Protein AF-H9FZJ8-F1 (afdb_monomer_lite)

Organism: Macaca mulatta (NCBI:txid9544)

pLDDT: mean 71.17, std 23.55, range [35.97, 98.06]

Secondary structure (DSSP, 8-state):
----------------------------S-------------TTTSSHHHHHHHHH--GGGSSSHHHHHHHHHHHHHHHH-TTTS-HHHHHHHHHHHHHHHHS-HHHHTT-

Foldseek 3Di:
DDDDDDDDDDDDDPPPPPPDPPPPPPPDPPDPPDDDPPDDDDPDPPLVVLVCCLVPPDQVVAPHDVRSVVVNVVSCCVNQVPVPDDPVRSVVSVVVVVVLVPDDPVVVVVD

Sequence (111 aa):
MATALVSAHSLAPLNLKKEGLRVVREDHYSTWEQGFKLQGNSKGLGQEPLCKQFRQLCYEETTGPREALSRLRELCQQWLQPATHTKEQILELLVLEQFLTILPKELQAWV

Radius of gyration: 25.18 Å; chains: 1; bounding box: 43×71×62 Å

Structure (mmCIF, N/CA/C/O backbone):
data_AF-H9FZJ8-F1
#
_entry.id   AF-H9FZJ8-F1
#
loop_
_atom_site.group_PDB
_atom_site.id
_atom_site.type_symbol
_atom_site.label_atom_id
_atom_site.label_alt_id
_atom_site.label_comp_id
_atom_site.label_asym_id
_atom_site.label_entity_id
_atom_site.label_seq_id
_atom_site.pdbx_PDB_ins_code
_atom_site.Cartn_x
_atom_site.Cartn_y
_atom_site.Cartn_z
_atom_site.occupancy
_atom_site.B_iso_or_equiv
_atom_site.auth_seq_id
_atom_site.auth_comp_id
_atom_site.auth_asym_id
_atom_site.auth_atom_id
_atom_site.pdbx_PDB_model_num
ATOM 1 N N . MET A 1 1 ? -26.473 52.583 -37.760 1.00 41.69 1 MET A N 1
ATOM 2 C CA . MET A 1 1 ? -25.416 52.084 -38.667 1.00 41.69 1 MET A CA 1
ATOM 3 C C . MET A 1 1 ? -24.256 51.663 -37.768 1.00 41.69 1 MET A C 1
ATOM 5 O O . MET A 1 1 ? -23.657 52.533 -37.165 1.00 41.69 1 MET A O 1
ATOM 9 N N . ALA A 1 2 ? -24.164 50.416 -37.298 1.00 36.84 2 ALA A N 1
ATOM 10 C CA . ALA A 1 2 ? -23.662 49.236 -38.015 1.00 36.84 2 ALA A CA 1
ATOM 11 C C . ALA A 1 2 ? -22.356 49.537 -38.776 1.00 36.84 2 ALA A C 1
ATOM 13 O O . ALA A 1 2 ? -22.447 50.170 -39.819 1.00 36.84 2 ALA A O 1
ATOM 14 N N . THR A 1 3 ? -21.188 49.145 -38.233 1.00 39.25 3 THR A N 1
ATOM 15 C CA . THR A 1 3 ? -20.325 48.038 -38.732 1.00 39.25 3 THR A CA 1
ATOM 16 C C . THR A 1 3 ? -18.908 48.048 -38.119 1.00 39.25 3 THR A C 1
ATOM 18 O O . THR A 1 3 ? -18.237 49.066 -38.207 1.00 39.25 3 THR A O 1
ATOM 21 N N . ALA A 1 4 ? -18.486 46.866 -37.626 1.00 40.06 4 ALA A N 1
ATOM 22 C CA . ALA A 1 4 ? -17.180 46.188 -37.801 1.00 40.06 4 ALA A CA 1
ATOM 23 C C . ALA A 1 4 ? -15.861 46.853 -37.325 1.00 40.06 4 ALA A C 1
ATOM 25 O O . ALA A 1 4 ? -15.691 48.054 -37.415 1.00 40.06 4 ALA A O 1
ATOM 26 N N . LEU A 1 5 ? -14.812 46.144 -36.893 1.00 45.00 5 LEU A N 1
ATOM 27 C CA . LEU A 1 5 ? -14.555 44.731 -36.580 1.00 45.00 5 LEU A CA 1
ATOM 28 C C . LEU A 1 5 ? -13.252 44.704 -35.758 1.00 45.00 5 LEU A C 1
ATOM 30 O O . LEU A 1 5 ? -12.337 45.491 -35.993 1.00 45.00 5 LEU A O 1
ATOM 34 N N . VAL A 1 6 ? -13.200 43.796 -34.790 1.00 45.06 6 VAL A N 1
ATOM 35 C CA . VAL A 1 6 ? -12.057 43.533 -33.914 1.00 45.06 6 VAL A CA 1
ATOM 36 C C . VAL A 1 6 ? -10.866 42.972 -34.702 1.00 45.06 6 VAL A C 1
ATOM 38 O O . VAL A 1 6 ? -11.036 42.232 -35.669 1.00 45.06 6 VAL A O 1
ATOM 41 N N . SER A 1 7 ? -9.668 43.346 -34.255 1.00 38.09 7 SER A N 1
ATOM 42 C CA . SER A 1 7 ? -8.357 42.901 -34.735 1.00 38.09 7 SER A CA 1
ATOM 43 C C . SER A 1 7 ? -8.298 41.392 -35.010 1.00 38.09 7 SER A C 1
ATOM 45 O O . SER A 1 7 ? -8.493 40.574 -34.109 1.00 38.09 7 SER A O 1
ATOM 47 N N . ALA A 1 8 ? -7.997 41.024 -36.256 1.00 41.16 8 ALA A N 1
ATOM 48 C CA . ALA A 1 8 ? -7.723 39.656 -36.668 1.00 41.16 8 ALA A CA 1
ATOM 49 C C . ALA A 1 8 ? -6.268 39.296 -36.328 1.00 41.16 8 ALA A C 1
ATOM 51 O O . ALA A 1 8 ? -5.355 39.522 -37.121 1.00 41.16 8 ALA A O 1
ATOM 52 N N . HIS A 1 9 ? -6.046 38.707 -35.153 1.00 45.56 9 HIS A N 1
ATOM 53 C CA . HIS A 1 9 ? -4.825 37.944 -34.909 1.00 45.56 9 HIS A CA 1
ATOM 54 C C . HIS A 1 9 ? -5.019 36.519 -35.435 1.00 45.56 9 HIS A C 1
ATOM 56 O O . HIS A 1 9 ? -5.902 35.782 -35.003 1.00 45.56 9 HIS A O 1
ATOM 62 N N . SER A 1 10 ? -4.190 36.188 -36.421 1.00 40.53 10 SER A N 1
ATOM 63 C CA . SER A 1 10 ? -4.046 34.894 -37.083 1.00 40.53 10 SER A CA 1
ATOM 64 C C . SER A 1 10 ? -4.034 33.721 -36.092 1.00 40.53 10 SER A C 1
ATOM 66 O O . SER A 1 10 ? -3.100 33.573 -35.305 1.00 40.53 10 SER A O 1
ATOM 68 N N . LEU A 1 11 ? -5.063 32.871 -36.146 1.00 42.25 11 LEU A N 1
ATOM 69 C CA . LEU A 1 11 ? -5.064 31.550 -35.518 1.00 42.25 11 LEU A CA 1
ATOM 70 C C . LEU A 1 11 ? -4.495 30.546 -36.525 1.00 42.25 11 LEU A C 1
ATOM 72 O O . LEU A 1 11 ? -5.196 30.060 -37.410 1.00 42.25 11 LEU A O 1
ATOM 76 N N . ALA A 1 12 ? -3.204 30.247 -36.390 1.00 43.41 12 ALA A N 1
ATOM 77 C CA . ALA A 1 12 ? -2.597 29.105 -37.058 1.00 43.41 12 ALA A CA 1
ATOM 78 C C . ALA A 1 12 ? -3.165 27.802 -36.453 1.00 43.41 12 ALA A C 1
ATOM 80 O O . ALA A 1 12 ? -3.177 27.663 -35.226 1.00 43.41 12 ALA A O 1
ATOM 81 N N . PRO A 1 13 ? -3.608 26.822 -37.261 1.00 42.81 13 PRO A N 1
ATOM 82 C CA . PRO A 1 13 ? -3.985 25.519 -36.740 1.00 42.81 13 PRO A CA 1
ATOM 83 C C . PRO A 1 13 ? -2.722 24.765 -36.318 1.00 42.81 13 PRO A C 1
ATOM 85 O O . PRO A 1 13 ? -1.865 24.437 -37.146 1.00 42.81 13 PRO A O 1
ATOM 88 N N . LEU A 1 14 ? -2.614 24.476 -35.020 1.00 45.66 14 LEU A N 1
ATOM 89 C CA . LEU A 1 14 ? -1.628 23.544 -34.486 1.00 45.66 14 LEU A CA 1
ATOM 90 C C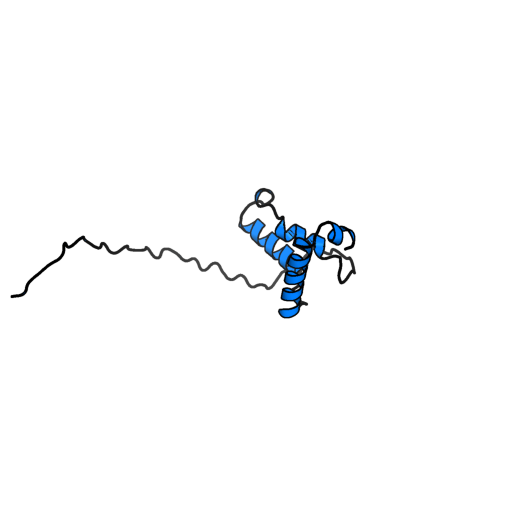 . LEU A 1 14 ? -1.908 22.163 -35.085 1.00 45.66 14 LEU A C 1
ATOM 92 O O . LEU A 1 14 ? -2.796 21.433 -34.648 1.00 45.66 14 LEU A O 1
ATOM 96 N N . ASN A 1 15 ? -1.138 21.815 -36.112 1.00 40.84 15 ASN A N 1
ATOM 97 C CA . ASN A 1 15 ? -1.041 20.461 -36.628 1.00 40.84 15 ASN A CA 1
ATOM 98 C C . ASN A 1 15 ? -0.330 19.616 -35.568 1.00 40.84 15 ASN A C 1
ATOM 100 O O . ASN A 1 15 ? 0.890 19.447 -35.596 1.00 40.84 15 ASN A O 1
ATOM 104 N N . LEU A 1 16 ? -1.101 19.107 -34.604 1.00 43.91 16 LEU A N 1
ATOM 105 C CA . LEU A 1 16 ? -0.642 18.076 -33.688 1.00 43.91 16 LEU A CA 1
ATOM 106 C C . LEU A 1 16 ? -0.498 16.789 -34.498 1.00 43.91 16 LEU A C 1
ATOM 108 O O . LEU A 1 16 ? -1.438 16.014 -34.675 1.00 43.91 16 LEU A O 1
ATOM 112 N N . LYS A 1 17 ? 0.701 16.636 -35.056 1.00 41.75 17 LYS A N 1
ATOM 113 C CA . LYS A 1 17 ? 1.197 15.450 -35.738 1.00 41.75 17 LYS A CA 1
ATOM 114 C C . LYS A 1 17 ? 0.883 14.243 -34.852 1.00 41.75 17 LYS A C 1
ATOM 116 O O . LYS A 1 17 ? 1.474 14.060 -33.789 1.00 41.75 17 LYS A O 1
ATOM 121 N N . LYS A 1 18 ? -0.116 13.463 -35.264 1.00 55.91 18 LYS A N 1
ATOM 122 C CA . LYS A 1 18 ? -0.572 12.243 -34.597 1.00 55.91 18 LYS A CA 1
ATOM 123 C C . LYS A 1 18 ? 0.421 11.128 -34.929 1.00 55.91 18 LYS A C 1
ATOM 125 O O . LYS A 1 18 ? 0.103 10.172 -35.624 1.00 55.91 18 LYS A O 1
ATOM 130 N N . GLU A 1 19 ? 1.657 11.309 -34.487 1.00 42.69 19 GLU A N 1
ATOM 131 C CA . GLU A 1 19 ? 2.730 10.338 -34.647 1.00 42.69 19 GLU A CA 1
ATOM 132 C C . GLU A 1 19 ? 2.615 9.329 -33.510 1.00 42.69 19 GLU A C 1
ATOM 134 O O . GLU A 1 19 ? 2.905 9.627 -32.355 1.00 42.69 19 GLU A O 1
ATOM 139 N N . GLY A 1 20 ? 2.140 8.134 -33.857 1.00 44.03 20 GLY A N 1
ATOM 140 C CA . GLY A 1 20 ? 2.440 6.914 -33.124 1.00 44.03 20 GLY A CA 1
ATOM 141 C C . GLY A 1 20 ? 2.084 6.933 -31.644 1.00 44.03 20 GLY A C 1
ATOM 142 O O . GLY A 1 20 ? 2.960 6.740 -30.802 1.00 44.03 20 GLY A O 1
ATOM 143 N N . LEU A 1 21 ? 0.788 7.003 -31.322 1.00 35.97 21 LEU A N 1
ATOM 144 C CA . LEU A 1 21 ? 0.314 6.308 -30.128 1.00 35.97 21 LEU A CA 1
ATOM 145 C C . LEU A 1 21 ? 0.535 4.813 -30.392 1.00 35.97 21 LEU A C 1
ATOM 147 O O . LEU A 1 21 ? -0.346 4.106 -30.878 1.00 35.97 21 LEU A O 1
ATOM 151 N N . ARG A 1 22 ? 1.764 4.343 -30.152 1.00 40.06 22 ARG A N 1
ATOM 152 C CA . ARG A 1 22 ? 2.037 2.927 -29.967 1.00 40.06 22 ARG A CA 1
ATOM 153 C C . ARG A 1 22 ? 1.149 2.555 -28.798 1.00 40.06 22 ARG A C 1
ATOM 155 O O . ARG A 1 22 ? 1.450 2.922 -27.667 1.00 40.06 22 ARG A O 1
ATOM 162 N N . VAL A 1 23 ? 0.033 1.902 -29.109 1.00 47.31 23 VAL A N 1
ATOM 163 C CA . VAL A 1 23 ? -0.732 1.099 -28.166 1.00 47.31 23 VAL A CA 1
ATOM 164 C C . VAL A 1 23 ? 0.314 0.262 -27.449 1.00 47.31 23 VAL A C 1
ATOM 166 O O . VAL A 1 23 ? 0.884 -0.673 -28.019 1.00 47.31 23 VAL A O 1
ATOM 169 N N . VAL A 1 24 ? 0.692 0.710 -26.253 1.00 47.62 24 VAL A N 1
ATOM 170 C CA . VAL A 1 24 ? 1.478 -0.099 -25.343 1.00 47.62 24 VAL A CA 1
ATOM 171 C C . VAL A 1 24 ? 0.549 -1.258 -25.086 1.00 47.62 24 VAL A C 1
ATOM 173 O O . VAL A 1 24 ? -0.551 -1.061 -24.575 1.00 47.62 24 VAL A O 1
ATOM 176 N N . ARG A 1 25 ? 0.946 -2.417 -25.611 1.00 46.88 25 ARG A N 1
ATOM 177 C CA . ARG A 1 25 ? 0.210 -3.655 -25.449 1.00 46.88 25 ARG A CA 1
ATOM 178 C C . ARG A 1 25 ? -0.153 -3.759 -23.982 1.00 46.88 25 ARG A C 1
ATOM 180 O O . ARG A 1 25 ? 0.699 -3.655 -23.100 1.00 46.88 25 ARG A O 1
ATOM 187 N N . GLU A 1 26 ? -1.447 -3.874 -23.767 1.00 53.78 26 GLU A N 1
ATOM 188 C CA . GLU A 1 26 ? -2.024 -4.316 -22.523 1.00 53.78 26 GLU A CA 1
ATOM 189 C C . GLU A 1 26 ? -1.606 -5.780 -22.401 1.00 53.78 26 GLU A C 1
ATOM 191 O O . GLU A 1 26 ? -2.283 -6.699 -22.857 1.00 53.78 26 GLU A O 1
ATOM 196 N N . ASP A 1 27 ? -0.375 -5.978 -21.930 1.00 43.25 27 ASP A N 1
ATOM 197 C CA . ASP A 1 27 ? 0.146 -7.295 -21.628 1.00 43.25 27 ASP A CA 1
ATOM 198 C C . ASP A 1 27 ? -0.659 -7.783 -20.425 1.00 43.25 27 ASP A C 1
ATOM 200 O O . ASP A 1 27 ? -0.469 -7.351 -19.286 1.00 43.25 27 ASP A O 1
ATOM 204 N N . HIS A 1 28 ? -1.649 -8.605 -20.760 1.00 48.66 28 HIS A N 1
ATOM 205 C CA . HIS A 1 28 ? -2.390 -9.521 -19.916 1.00 48.66 28 HIS A CA 1
ATOM 206 C C . HIS A 1 28 ? -1.715 -9.751 -18.558 1.00 48.66 28 HIS A C 1
ATOM 208 O O . HIS A 1 28 ? -0.572 -10.198 -18.467 1.00 48.66 28 HIS A O 1
ATOM 214 N N . TYR A 1 29 ? -2.478 -9.534 -17.489 1.00 41.78 2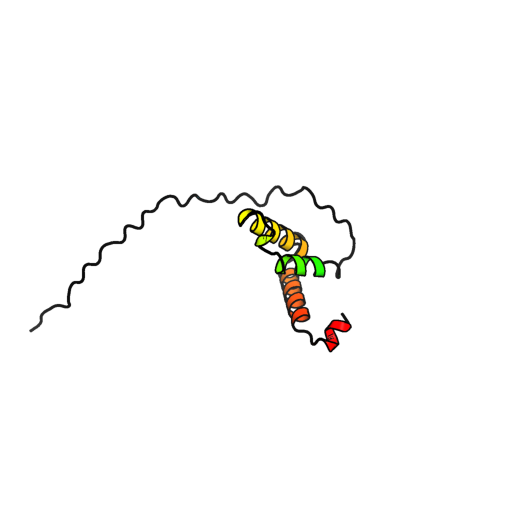9 TYR A N 1
ATOM 215 C CA . TYR A 1 29 ? -2.172 -9.886 -16.098 1.00 41.78 29 TYR A CA 1
ATOM 216 C C . TYR A 1 29 ? -2.062 -11.408 -15.867 1.00 41.78 29 TYR A C 1
ATOM 218 O O . TYR A 1 29 ? -2.388 -11.929 -14.806 1.00 41.78 29 TYR A O 1
ATOM 226 N N . SER A 1 30 ? -1.671 -12.165 -16.880 1.00 54.97 30 SER A N 1
ATOM 227 C CA . SER A 1 30 ? -1.804 -13.608 -16.928 1.00 54.97 30 SER A CA 1
ATOM 228 C C . SER A 1 30 ? -0.451 -14.177 -17.304 1.00 54.97 30 SER A C 1
ATOM 230 O O . SER A 1 30 ? -0.193 -14.364 -18.486 1.00 54.97 30 SER A O 1
ATOM 232 N N . THR A 1 31 ? 0.425 -14.348 -16.307 1.00 49.09 31 THR A N 1
ATOM 233 C CA . THR A 1 31 ? 1.487 -15.379 -16.176 1.00 49.09 31 THR A CA 1
ATOM 234 C C . THR A 1 31 ? 2.519 -14.885 -15.154 1.00 49.09 31 THR A C 1
ATOM 236 O O . THR A 1 31 ? 3.642 -14.535 -15.503 1.00 49.09 31 THR A O 1
ATOM 239 N N . TRP A 1 32 ? 2.157 -14.804 -13.875 1.00 44.91 32 TRP A N 1
ATOM 240 C CA . TRP A 1 32 ? 3.149 -14.569 -12.815 1.00 44.91 32 TRP A CA 1
ATOM 241 C C . TRP A 1 32 ? 2.938 -15.555 -11.673 1.00 44.91 32 TRP A C 1
ATOM 243 O O . TRP A 1 32 ? 2.700 -15.207 -10.524 1.00 44.91 32 TRP A O 1
ATOM 253 N N . GLU A 1 33 ? 3.065 -16.831 -12.025 1.00 49.72 33 GLU A N 1
ATOM 254 C CA . GLU A 1 33 ? 3.359 -17.890 -11.068 1.00 49.72 33 GLU A CA 1
ATOM 255 C C . GLU A 1 33 ? 4.837 -18.268 -11.168 1.00 49.72 33 GLU A C 1
ATOM 257 O O . GLU A 1 33 ? 5.186 -19.374 -11.566 1.00 49.72 33 GLU A O 1
ATOM 262 N N . GLN A 1 34 ? 5.742 -17.352 -10.816 1.00 43.22 34 GLN A N 1
ATOM 263 C CA . GLN A 1 34 ? 7.075 -17.791 -10.412 1.00 43.22 34 GLN A CA 1
ATOM 264 C C . GLN A 1 34 ? 7.792 -16.772 -9.525 1.00 43.22 34 GLN A C 1
ATOM 266 O O . GLN A 1 34 ? 8.414 -15.824 -9.987 1.00 43.22 34 GLN A O 1
ATOM 271 N N . GLY A 1 35 ? 7.758 -17.076 -8.225 1.00 46.19 35 GLY A N 1
ATOM 272 C CA . GLY A 1 35 ? 8.9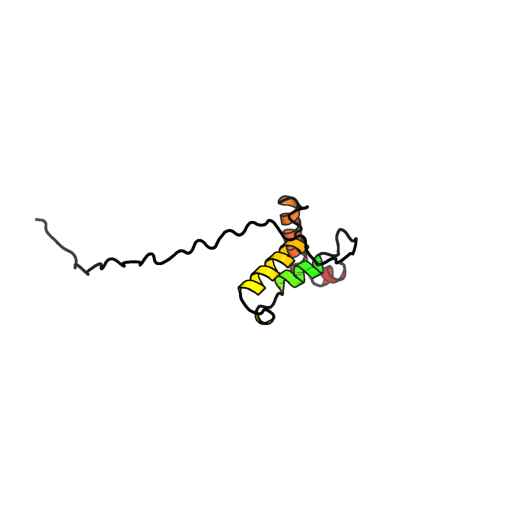74 -17.084 -7.422 1.00 46.19 35 GLY A CA 1
ATOM 273 C C . GLY A 1 35 ? 9.190 -15.918 -6.474 1.00 46.19 35 GLY A C 1
ATOM 274 O O . GLY A 1 35 ? 10.122 -15.176 -6.697 1.00 46.19 35 GLY A O 1
ATOM 275 N N . PHE A 1 36 ? 8.465 -15.878 -5.350 1.00 38.59 36 PHE A N 1
ATOM 276 C CA . PHE A 1 36 ? 9.062 -15.628 -4.026 1.00 38.59 36 PHE A CA 1
ATOM 277 C C . PHE A 1 36 ? 8.243 -16.370 -2.963 1.00 38.59 36 PHE A C 1
ATOM 279 O O . PHE A 1 36 ? 7.182 -15.933 -2.526 1.00 38.59 36 PHE A O 1
ATOM 286 N N . LYS A 1 37 ? 8.723 -17.553 -2.569 1.00 42.31 37 LYS A N 1
ATOM 287 C CA . LYS A 1 37 ? 8.124 -18.373 -1.511 1.00 42.31 37 LYS A CA 1
ATOM 288 C C . LYS A 1 37 ? 8.615 -17.865 -0.153 1.00 42.31 37 LYS A C 1
ATOM 290 O O . LYS A 1 37 ? 9.493 -18.474 0.449 1.00 42.31 37 LYS A O 1
ATOM 295 N N . LEU A 1 38 ? 8.064 -16.756 0.334 1.00 47.84 38 LEU A N 1
ATOM 296 C CA . LEU A 1 38 ? 8.197 -16.397 1.748 1.00 47.84 38 LEU A CA 1
ATOM 297 C C . LEU A 1 38 ? 7.101 -17.134 2.520 1.00 47.84 38 LEU A C 1
ATOM 299 O O . LEU A 1 38 ? 5.970 -16.684 2.672 1.00 47.84 38 LEU A O 1
ATOM 303 N N . GLN A 1 39 ? 7.438 -18.357 2.920 1.00 40.06 39 GLN A N 1
ATOM 304 C CA . GLN A 1 39 ? 6.619 -19.191 3.783 1.00 40.06 39 GLN A CA 1
ATOM 305 C C . GLN A 1 39 ? 6.635 -18.608 5.202 1.00 40.06 39 GLN A C 1
ATOM 307 O O . GLN A 1 39 ? 7.647 -18.679 5.891 1.00 40.06 39 GLN A O 1
ATOM 312 N N . GLY A 1 40 ? 5.502 -18.061 5.639 1.00 37.62 40 GLY A N 1
ATOM 313 C CA . GLY A 1 40 ? 5.300 -17.591 7.008 1.00 37.62 40 GLY A CA 1
ATOM 314 C C . GLY A 1 40 ? 3.818 -17.378 7.288 1.00 37.62 40 GLY A C 1
ATOM 315 O O . GLY A 1 40 ? 3.241 -16.359 6.939 1.00 37.62 40 GLY A O 1
ATOM 316 N N . ASN A 1 41 ? 3.182 -18.390 7.865 1.00 45.12 41 ASN A N 1
ATOM 317 C CA . ASN A 1 41 ? 1.770 -18.418 8.222 1.00 45.12 41 ASN A CA 1
ATOM 318 C C . ASN A 1 41 ? 1.493 -17.474 9.413 1.00 45.12 41 ASN A C 1
ATOM 320 O O . ASN A 1 41 ? 1.626 -17.891 10.560 1.00 45.12 41 ASN A O 1
ATOM 324 N N . SER A 1 42 ? 1.108 -16.220 9.161 1.00 42.81 42 SER A N 1
ATOM 325 C CA . SER A 1 42 ? 0.652 -15.276 10.199 1.00 42.81 42 SER A CA 1
ATOM 326 C C . SER A 1 42 ? -0.346 -14.262 9.624 1.00 42.81 42 SER A C 1
ATOM 3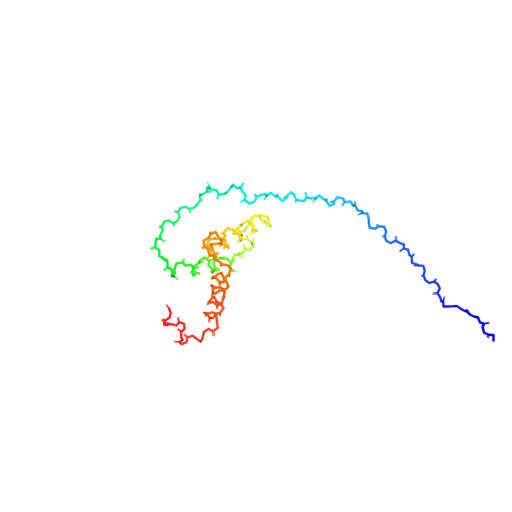28 O O . SER A 1 42 ? -0.011 -13.162 9.190 1.00 42.81 42 SER A O 1
ATOM 330 N N . LYS A 1 43 ? -1.622 -14.660 9.608 1.00 51.06 43 LYS A N 1
ATOM 331 C CA . LYS A 1 43 ? -2.756 -13.826 9.192 1.00 51.06 43 LYS A CA 1
ATOM 332 C C . LYS A 1 43 ? -2.953 -12.696 10.213 1.00 51.06 43 LYS A C 1
ATOM 334 O O . LYS A 1 43 ? -3.517 -12.937 11.272 1.00 51.06 43 LYS A O 1
ATOM 339 N N . GLY A 1 44 ? -2.464 -11.494 9.917 1.00 52.44 44 GLY A N 1
ATOM 340 C CA . GLY A 1 44 ? -2.867 -10.270 10.626 1.00 52.44 44 GLY A CA 1
ATOM 341 C C . GLY A 1 44 ? -1.751 -9.266 10.912 1.00 52.44 44 GLY A C 1
ATOM 342 O O . GLY A 1 44 ? -1.985 -8.076 10.774 1.00 52.44 44 GLY A O 1
ATOM 343 N N . LEU A 1 45 ? -0.535 -9.721 11.239 1.00 49.12 45 LEU A N 1
ATOM 344 C CA . LEU A 1 45 ? 0.560 -8.836 11.692 1.00 49.12 45 LEU A CA 1
ATOM 345 C C . LEU A 1 45 ? 1.786 -8.822 10.760 1.00 49.12 45 LEU A C 1
ATOM 347 O O . LEU A 1 45 ? 2.693 -8.018 10.929 1.00 49.12 45 LEU A O 1
ATOM 351 N N . GLY A 1 46 ? 1.822 -9.694 9.746 1.00 54.81 46 GLY A N 1
ATOM 352 C CA . GLY A 1 46 ? 2.962 -9.822 8.826 1.00 54.81 46 GLY A CA 1
ATOM 353 C C . GLY A 1 46 ? 2.961 -8.867 7.626 1.00 54.81 46 GLY A C 1
ATOM 354 O O . GLY A 1 46 ? 3.905 -8.895 6.845 1.00 54.81 46 GLY A O 1
ATOM 355 N N . GLN A 1 47 ? 1.917 -8.048 7.452 1.00 58.47 47 GLN A N 1
ATOM 356 C CA . GLN A 1 47 ? 1.747 -7.175 6.277 1.00 58.47 47 GLN A CA 1
ATOM 357 C C . GLN A 1 47 ? 2.296 -5.755 6.481 1.00 58.47 47 GLN A C 1
ATOM 359 O O . GLN A 1 47 ? 2.583 -5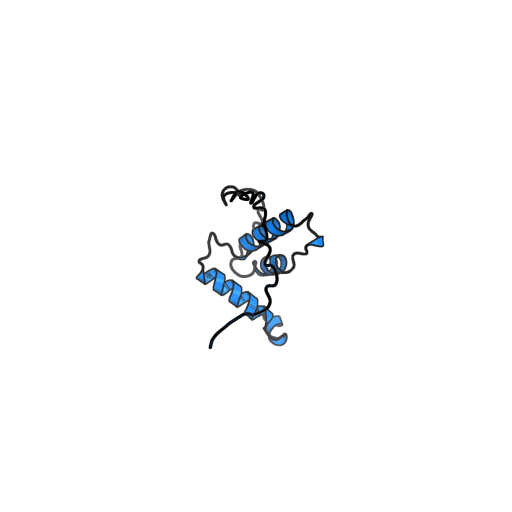.056 5.510 1.00 58.47 47 GLN A O 1
ATOM 364 N N . GLU A 1 48 ? 2.492 -5.331 7.732 1.00 60.84 48 GLU A N 1
ATOM 365 C CA . GLU A 1 48 ? 3.108 -4.044 8.063 1.00 60.84 48 GLU A CA 1
ATOM 366 C C . GLU A 1 48 ? 4.489 -3.825 7.403 1.00 60.84 48 GLU A C 1
ATOM 368 O O . GLU A 1 48 ? 4.715 -2.734 6.868 1.00 60.84 48 GLU A O 1
ATOM 373 N N . PRO A 1 49 ? 5.405 -4.819 7.342 1.00 77.44 49 PRO A N 1
ATOM 374 C CA . PRO A 1 49 ? 6.658 -4.650 6.608 1.00 77.44 49 PRO A CA 1
ATOM 375 C C . PRO A 1 49 ? 6.451 -4.433 5.101 1.00 77.44 49 PRO A C 1
ATOM 377 O O . PRO A 1 49 ? 7.140 -3.596 4.522 1.00 77.44 49 PRO A O 1
ATOM 380 N N . LEU A 1 50 ? 5.480 -5.101 4.468 1.00 86.44 50 LEU A N 1
ATOM 381 C CA . LEU A 1 50 ? 5.225 -4.971 3.025 1.00 86.44 50 LEU A CA 1
ATOM 382 C C . LEU A 1 50 ? 4.584 -3.626 2.674 1.00 86.44 50 LEU A C 1
ATOM 384 O O . LEU A 1 50 ? 4.970 -2.995 1.691 1.00 86.44 50 LEU A O 1
ATOM 388 N N . CYS A 1 51 ? 3.666 -3.148 3.515 1.00 88.19 51 CYS A N 1
ATOM 389 C CA . CYS A 1 51 ? 3.107 -1.801 3.427 1.00 88.19 51 CYS A CA 1
ATOM 390 C C . CYS A 1 51 ? 4.214 -0.738 3.470 1.00 88.19 51 CYS A C 1
ATOM 392 O O . CYS A 1 51 ? 4.286 0.140 2.608 1.00 88.19 51 CYS A O 1
ATOM 394 N N . LYS A 1 52 ? 5.131 -0.851 4.441 1.00 88.50 52 LYS A N 1
ATOM 395 C CA . LYS A 1 52 ? 6.279 0.057 4.571 1.00 88.50 52 LYS A CA 1
ATOM 396 C C . LYS A 1 52 ? 7.189 -0.015 3.346 1.00 88.50 52 LYS A C 1
ATOM 398 O O . LYS A 1 52 ? 7.519 1.029 2.793 1.00 88.50 52 LYS A O 1
ATOM 403 N N . GLN A 1 53 ? 7.527 -1.214 2.873 1.00 91.25 53 GLN A N 1
ATOM 404 C CA . GLN A 1 53 ? 8.351 -1.400 1.672 1.00 91.25 53 GLN A CA 1
ATOM 405 C C . GLN A 1 53 ? 7.703 -0.813 0.413 1.00 91.25 53 GLN A C 1
ATOM 407 O O . GLN A 1 53 ? 8.388 -0.171 -0.377 1.00 91.25 53 GLN A O 1
ATOM 412 N N . PHE A 1 54 ? 6.389 -0.981 0.234 1.00 93.81 54 PHE A N 1
ATOM 413 C CA . PHE A 1 54 ? 5.658 -0.381 -0.882 1.00 93.81 54 PHE A CA 1
ATOM 414 C C . PHE A 1 54 ? 5.757 1.150 -0.869 1.00 93.81 54 PHE A C 1
ATOM 416 O O . PHE A 1 54 ? 6.028 1.761 -1.901 1.00 93.81 54 PHE A O 1
ATOM 423 N N . ARG A 1 55 ? 5.556 1.773 0.299 1.00 92.12 55 ARG A N 1
ATOM 424 C CA . ARG A 1 55 ? 5.580 3.238 0.449 1.00 92.12 55 ARG A CA 1
ATOM 425 C C . ARG A 1 55 ? 6.985 3.836 0.406 1.00 92.12 55 ARG A C 1
ATOM 427 O O . ARG A 1 55 ? 7.127 4.983 -0.001 1.00 92.12 55 ARG A O 1
ATOM 434 N N . GLN A 1 56 ? 7.991 3.087 0.850 1.00 93.31 56 GLN A N 1
ATOM 435 C CA . GLN A 1 56 ? 9.378 3.547 0.977 1.00 93.31 56 GLN A CA 1
ATOM 436 C C . GLN A 1 56 ? 10.266 3.133 -0.198 1.00 93.31 56 GLN A C 1
ATOM 438 O O . GLN A 1 56 ? 11.463 3.403 -0.156 1.00 93.31 56 GLN A O 1
ATOM 443 N N . LEU A 1 57 ? 9.713 2.489 -1.232 1.00 93.75 57 LEU A N 1
ATOM 444 C CA . LEU A 1 57 ? 10.478 2.131 -2.421 1.00 93.75 57 LEU A CA 1
ATOM 445 C C . LEU A 1 57 ? 11.163 3.376 -2.999 1.00 93.75 57 LEU A C 1
ATOM 447 O O . LEU A 1 57 ? 10.505 4.336 -3.404 1.00 93.75 57 LEU A O 1
ATOM 451 N N . CYS A 1 58 ? 12.490 3.332 -3.036 1.00 93.69 58 CYS A N 1
ATOM 452 C CA . CYS A 1 58 ? 13.337 4.405 -3.524 1.00 93.69 58 CYS A CA 1
ATOM 453 C C . CYS A 1 58 ? 13.595 4.199 -5.021 1.00 93.69 58 CYS A C 1
ATOM 455 O O . CYS A 1 58 ? 13.960 3.104 -5.451 1.00 93.69 58 CYS A O 1
ATOM 457 N N . TYR A 1 59 ? 13.386 5.228 -5.842 1.00 92.38 59 TYR A N 1
ATOM 458 C CA . TYR A 1 59 ? 13.536 5.097 -7.294 1.00 92.38 59 TYR A CA 1
ATOM 459 C C . TYR A 1 59 ? 15.000 4.858 -7.690 1.00 92.38 59 TYR A C 1
ATOM 461 O O . TYR A 1 59 ? 15.288 4.091 -8.609 1.00 92.38 59 TYR A O 1
ATOM 469 N N . GLU A 1 60 ? 15.916 5.478 -6.954 1.00 92.75 60 GLU A N 1
ATOM 470 C CA . GLU A 1 60 ? 17.367 5.407 -7.094 1.00 92.75 60 GLU A CA 1
ATOM 471 C C . GLU A 1 60 ? 17.917 3.988 -6.887 1.00 92.75 60 GLU A C 1
ATOM 473 O O . GLU A 1 60 ? 18.987 3.660 -7.394 1.00 92.75 60 GLU A O 1
ATOM 478 N N . GLU A 1 61 ? 17.175 3.131 -6.183 1.00 87.00 61 GLU A N 1
ATOM 479 C CA . GLU A 1 61 ? 17.512 1.720 -5.962 1.00 87.00 61 GLU A CA 1
ATOM 480 C C . GLU A 1 61 ? 17.067 0.814 -7.126 1.00 87.00 61 GLU A C 1
ATOM 482 O O . GLU A 1 61 ? 17.302 -0.395 -7.104 1.00 87.00 61 GLU A O 1
ATOM 487 N N . THR A 1 62 ? 16.431 1.378 -8.158 1.00 93.19 62 THR A N 1
ATOM 488 C CA . THR A 1 62 ? 15.918 0.645 -9.323 1.00 93.19 62 THR A CA 1
ATOM 489 C C . THR A 1 62 ? 16.705 0.988 -10.585 1.00 93.19 62 THR A C 1
ATOM 491 O O . THR A 1 62 ? 17.223 2.093 -10.739 1.00 93.19 62 THR A O 1
ATOM 494 N N . THR A 1 63 ? 16.763 0.067 -11.550 1.00 94.31 63 THR A N 1
ATOM 495 C CA . THR A 1 63 ? 17.459 0.305 -12.829 1.00 94.31 63 THR A CA 1
ATOM 496 C C . THR A 1 63 ? 16.703 1.251 -13.770 1.00 94.31 63 THR A C 1
ATOM 498 O O . THR A 1 63 ? 17.213 1.608 -14.834 1.00 94.31 63 THR A O 1
ATOM 501 N N . GLY A 1 64 ? 15.490 1.678 -13.400 1.00 94.19 64 GLY A N 1
ATOM 502 C CA . GLY A 1 64 ? 14.715 2.671 -14.136 1.00 94.19 64 GLY A CA 1
ATOM 503 C C . GLY A 1 64 ? 13.198 2.567 -13.929 1.00 94.19 64 GLY A C 1
ATOM 504 O O . GLY A 1 64 ? 12.712 1.710 -13.187 1.00 94.19 64 GLY A O 1
ATOM 505 N N . PRO A 1 65 ? 12.403 3.377 -14.658 1.00 96.62 65 PRO A N 1
ATOM 506 C CA . PRO A 1 65 ? 10.959 3.527 -14.429 1.00 96.62 65 PRO A CA 1
ATOM 507 C C . PRO A 1 65 ? 10.167 2.239 -14.587 1.00 96.62 65 PRO A C 1
ATOM 509 O O . PRO A 1 65 ? 9.198 2.001 -13.870 1.00 96.62 65 PRO A O 1
ATOM 512 N N . ARG A 1 66 ? 10.582 1.396 -15.536 1.00 96.88 66 ARG A N 1
ATOM 513 C CA . ARG A 1 66 ? 9.930 0.112 -15.777 1.00 96.88 66 ARG A CA 1
ATOM 514 C C . ARG A 1 66 ? 10.120 -0.829 -14.594 1.00 96.88 66 ARG A C 1
ATOM 516 O O . ARG A 1 66 ? 9.155 -1.466 -14.192 1.00 96.88 66 ARG A O 1
ATOM 523 N N . GLU A 1 67 ? 11.331 -0.908 -14.049 1.00 95.94 67 GLU A N 1
ATOM 524 C CA . GLU A 1 67 ? 11.598 -1.768 -12.899 1.00 95.94 67 GLU A CA 1
ATOM 525 C C . GLU A 1 67 ? 10.918 -1.227 -11.641 1.00 95.94 67 GLU A C 1
ATOM 527 O O . GLU A 1 67 ? 10.232 -1.992 -10.969 1.00 95.94 67 GLU A O 1
ATOM 532 N N . ALA A 1 68 ? 11.006 0.081 -11.376 1.00 95.62 68 ALA A N 1
ATOM 533 C CA . ALA A 1 68 ? 10.310 0.706 -10.252 1.00 95.62 68 ALA A CA 1
ATOM 534 C C . ALA A 1 68 ? 8.805 0.407 -10.264 1.00 95.62 68 ALA A C 1
ATOM 536 O O . ALA A 1 68 ? 8.239 -0.004 -9.252 1.00 95.62 68 ALA A O 1
ATOM 537 N N . LEU A 1 69 ? 8.158 0.537 -11.428 1.00 96.19 69 LEU A N 1
ATOM 538 C CA . LEU A 1 69 ? 6.739 0.220 -11.570 1.00 96.19 69 LEU A CA 1
ATOM 539 C C . LEU A 1 69 ? 6.449 -1.270 -11.343 1.00 96.19 69 LEU A C 1
ATOM 541 O O . LEU A 1 69 ? 5.459 -1.597 -10.687 1.00 96.19 69 LEU A O 1
ATOM 545 N N . SER A 1 70 ? 7.281 -2.171 -11.872 1.00 95.69 70 SER A N 1
ATOM 546 C CA . SER A 1 70 ? 7.130 -3.612 -11.637 1.00 95.69 70 SER A CA 1
ATOM 547 C C . SER A 1 70 ? 7.239 -3.950 -10.149 1.00 95.69 70 SER A C 1
ATOM 549 O O . SER A 1 70 ? 6.362 -4.626 -9.616 1.00 95.69 70 SER A O 1
ATOM 551 N N . ARG A 1 71 ? 8.237 -3.398 -9.450 1.00 94.44 71 ARG A N 1
ATOM 552 C CA . ARG A 1 71 ? 8.428 -3.599 -8.006 1.00 94.44 71 ARG A CA 1
ATOM 553 C C . ARG A 1 71 ? 7.277 -3.044 -7.175 1.00 94.44 71 ARG A C 1
ATOM 555 O O . ARG A 1 71 ? 6.787 -3.730 -6.283 1.00 94.44 71 ARG A O 1
ATOM 562 N N . LEU A 1 72 ? 6.785 -1.847 -7.499 1.00 95.69 72 LEU A N 1
ATOM 563 C CA . LEU A 1 72 ? 5.600 -1.284 -6.844 1.00 95.69 72 LEU A CA 1
ATOM 564 C C . LEU A 1 72 ? 4.374 -2.184 -7.026 1.00 95.69 72 LEU A C 1
ATOM 566 O O . LEU A 1 72 ? 3.618 -2.389 -6.079 1.00 95.69 72 LEU A O 1
ATOM 570 N N . ARG A 1 73 ? 4.174 -2.751 -8.221 1.00 94.94 73 ARG A N 1
ATOM 571 C CA . ARG A 1 73 ? 3.071 -3.690 -8.477 1.00 94.94 73 ARG A CA 1
ATOM 572 C C . ARG A 1 73 ? 3.214 -4.967 -7.654 1.00 94.94 73 ARG A C 1
ATOM 574 O O . ARG A 1 73 ? 2.235 -5.380 -7.041 1.00 94.94 73 ARG A O 1
ATOM 581 N N . GLU A 1 74 ? 4.407 -5.556 -7.611 1.00 94.19 74 GLU A N 1
ATOM 582 C CA . GLU A 1 74 ? 4.701 -6.749 -6.804 1.00 94.19 74 GLU A CA 1
ATOM 583 C C . GLU A 1 74 ? 4.398 -6.509 -5.322 1.00 94.19 74 GLU A C 1
ATOM 585 O O . GLU A 1 74 ? 3.632 -7.258 -4.714 1.00 94.19 74 GLU A O 1
ATOM 590 N N . LEU A 1 75 ? 4.942 -5.428 -4.760 1.00 94.19 75 LEU A N 1
ATOM 591 C CA . LEU A 1 75 ? 4.740 -5.060 -3.360 1.00 94.19 75 LEU A CA 1
ATOM 592 C C . LEU A 1 75 ? 3.263 -4.777 -3.059 1.00 94.19 75 LEU A C 1
ATOM 594 O O . LEU A 1 75 ? 2.738 -5.266 -2.063 1.00 94.19 75 LEU A O 1
ATOM 598 N N . CYS A 1 76 ? 2.564 -4.063 -3.946 1.00 92.88 76 CYS A N 1
ATOM 599 C CA . CYS A 1 76 ? 1.130 -3.795 -3.818 1.00 92.88 76 CYS A CA 1
ATOM 600 C C . CYS A 1 76 ? 0.304 -5.088 -3.804 1.00 92.88 76 CYS A C 1
ATOM 602 O O . CYS A 1 76 ? -0.601 -5.235 -2.985 1.00 92.88 76 CYS A O 1
ATOM 604 N N . GLN A 1 77 ? 0.624 -6.056 -4.667 1.00 93.00 77 GLN A N 1
ATOM 605 C CA . GLN A 1 77 ? -0.083 -7.335 -4.679 1.00 93.00 77 GLN A CA 1
ATOM 606 C C . GLN A 1 77 ? 0.195 -8.183 -3.443 1.00 93.00 77 GLN A C 1
ATOM 608 O O . GLN A 1 77 ? -0.726 -8.808 -2.924 1.00 93.00 77 GLN A O 1
ATOM 613 N N . GLN A 1 78 ? 1.437 -8.209 -2.964 1.00 91.25 78 GLN A N 1
ATOM 614 C CA . GLN A 1 78 ? 1.788 -8.950 -1.752 1.00 91.25 78 GLN A CA 1
ATOM 615 C C . GLN A 1 78 ? 1.135 -8.337 -0.513 1.00 91.25 78 GLN A C 1
ATOM 617 O O . GLN A 1 78 ? 0.647 -9.076 0.344 1.00 91.25 78 GLN A O 1
ATOM 622 N N . TRP A 1 79 ? 1.081 -7.005 -0.462 1.00 93.19 79 TRP A N 1
ATOM 623 C CA . TRP A 1 79 ? 0.466 -6.262 0.626 1.00 93.19 79 TRP A CA 1
ATOM 624 C C . TRP A 1 79 ? -1.064 -6.376 0.624 1.00 93.19 79 TRP A C 1
ATOM 626 O O . TRP A 1 79 ? -1.659 -6.806 1.612 1.00 93.19 79 TRP A O 1
ATOM 636 N N . LEU A 1 80 ? -1.716 -6.016 -0.486 1.00 94.12 80 LEU A N 1
ATOM 637 C CA . LEU 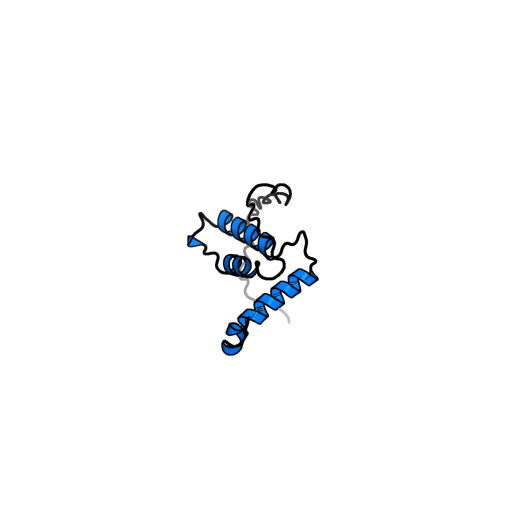A 1 80 ? -3.178 -5.926 -0.558 1.00 94.12 80 LEU A CA 1
ATOM 638 C C . LEU A 1 80 ? -3.853 -7.251 -0.913 1.00 94.12 80 LEU A C 1
ATOM 640 O O . LEU A 1 80 ? -5.056 -7.376 -0.712 1.00 94.12 80 LEU A O 1
ATOM 644 N N . GLN A 1 81 ? -3.110 -8.224 -1.445 1.00 93.81 81 GLN A N 1
ATOM 645 C CA . GLN A 1 81 ? -3.591 -9.549 -1.856 1.00 93.81 81 GLN A CA 1
ATOM 646 C C . GLN A 1 81 ? -4.952 -9.506 -2.585 1.00 93.81 81 GLN A C 1
ATOM 648 O O . GLN A 1 81 ? -5.909 -10.157 -2.161 1.00 93.81 81 GLN A O 1
ATOM 653 N N . PRO A 1 82 ? -5.076 -8.761 -3.701 1.00 93.56 82 PRO A N 1
ATOM 654 C CA . PRO A 1 82 ? -6.363 -8.533 -4.370 1.00 93.56 82 PRO A CA 1
ATOM 655 C C . PRO A 1 82 ? -7.004 -9.801 -4.957 1.00 93.56 82 PRO A C 1
ATOM 657 O O . PRO A 1 82 ? -8.179 -9.791 -5.301 1.00 93.56 82 PRO A O 1
ATOM 660 N N . ALA A 1 83 ? -6.249 -10.899 -5.070 1.00 94.44 83 ALA A N 1
ATOM 661 C CA . ALA A 1 83 ? -6.784 -12.204 -5.452 1.00 94.44 83 ALA A CA 1
ATOM 662 C C . ALA A 1 83 ? -7.603 -12.872 -4.329 1.00 94.44 83 ALA A C 1
ATOM 664 O O . ALA A 1 83 ? -8.437 -13.730 -4.608 1.00 94.44 83 ALA A O 1
ATOM 665 N N . THR A 1 84 ? -7.359 -12.505 -3.067 1.00 94.00 84 THR A N 1
ATOM 666 C CA . THR A 1 84 ? -8.022 -13.087 -1.889 1.00 94.00 84 THR A CA 1
ATOM 667 C C . THR A 1 84 ? -8.900 -12.090 -1.144 1.00 94.00 84 THR A C 1
ATOM 669 O O . THR A 1 84 ? -9.850 -12.505 -0.485 1.00 94.00 84 THR A O 1
ATOM 672 N N . HIS A 1 85 ? -8.591 -10.794 -1.223 1.00 94.25 85 HIS A N 1
ATOM 673 C CA . HIS A 1 85 ? -9.351 -9.742 -0.558 1.00 94.25 85 HIS A CA 1
ATOM 674 C C . HIS A 1 85 ? -10.386 -9.106 -1.485 1.00 94.25 85 HIS A C 1
ATOM 676 O O . HIS A 1 85 ? -10.111 -8.748 -2.628 1.00 94.25 85 HIS A O 1
ATOM 682 N N . THR A 1 86 ? -11.585 -8.919 -0.942 1.00 97.50 86 THR A N 1
ATOM 683 C CA . THR A 1 86 ? -12.634 -8.079 -1.527 1.00 97.50 86 THR A CA 1
ATOM 684 C C . THR A 1 86 ? -12.217 -6.610 -1.529 1.00 97.50 86 THR A C 1
ATOM 686 O O . THR A 1 86 ? -11.325 -6.191 -0.787 1.00 97.50 86 THR A O 1
ATOM 689 N N . LYS A 1 87 ? -12.896 -5.797 -2.343 1.00 97.69 87 LYS A N 1
ATOM 690 C CA . LYS A 1 87 ? -12.656 -4.352 -2.403 1.00 97.69 87 LYS A CA 1
ATOM 691 C C . LYS A 1 87 ? -12.811 -3.703 -1.028 1.00 97.69 87 LYS A C 1
ATOM 693 O O . LYS A 1 87 ? -11.991 -2.874 -0.652 1.00 97.69 87 LYS A O 1
ATOM 698 N N . GLU A 1 88 ? -13.839 -4.090 -0.285 1.00 98.06 88 GLU A N 1
ATOM 699 C CA . GLU A 1 88 ? -14.134 -3.570 1.047 1.00 98.06 88 GLU A CA 1
ATOM 700 C C . GLU A 1 88 ? -13.001 -3.922 2.017 1.00 98.06 88 GLU A C 1
ATOM 702 O O . GLU A 1 88 ? -12.496 -3.043 2.702 1.00 98.06 88 GLU A O 1
ATOM 707 N N . GLN A 1 89 ? -12.509 -5.165 1.994 1.00 94.81 89 GLN A N 1
ATOM 708 C CA . GLN A 1 89 ? -11.354 -5.572 2.806 1.00 94.81 89 GLN A CA 1
ATOM 709 C C . GLN A 1 89 ? -10.078 -4.797 2.449 1.00 94.81 89 GLN A C 1
ATOM 711 O O . GLN A 1 89 ? -9.329 -4.413 3.343 1.00 94.81 89 GLN A O 1
ATOM 716 N N . ILE A 1 90 ? -9.833 -4.535 1.161 1.00 95.25 90 ILE A N 1
ATOM 717 C CA . ILE A 1 90 ? -8.701 -3.703 0.727 1.00 95.25 90 ILE A CA 1
ATOM 718 C C . ILE A 1 90 ? -8.844 -2.278 1.269 1.00 95.25 90 ILE A C 1
ATOM 720 O O . ILE A 1 90 ? -7.871 -1.715 1.762 1.00 95.25 90 ILE A O 1
ATOM 724 N N . LEU A 1 91 ? -10.043 -1.694 1.206 1.00 97.12 91 LEU A N 1
ATOM 725 C CA . LEU A 1 91 ? -10.290 -0.362 1.758 1.00 97.12 91 LEU A CA 1
ATOM 726 C C . LEU A 1 91 ? -10.063 -0.328 3.273 1.00 97.12 91 LEU A C 1
ATOM 728 O O . LEU A 1 91 ? -9.396 0.586 3.745 1.00 97.12 91 LEU A O 1
ATOM 732 N N . GLU A 1 92 ? -10.531 -1.332 4.014 1.00 95.62 92 GLU A N 1
ATOM 733 C CA . GLU A 1 92 ? -10.282 -1.446 5.459 1.00 95.62 92 GLU A CA 1
ATOM 734 C C . GLU A 1 92 ? -8.781 -1.546 5.783 1.00 95.62 92 GLU A C 1
ATOM 736 O O . GLU A 1 92 ? -8.311 -0.908 6.723 1.00 95.62 92 GLU A O 1
ATOM 741 N N . LEU A 1 93 ? -7.989 -2.268 4.978 1.00 93.50 93 LEU A N 1
ATOM 742 C CA . LEU A 1 93 ? -6.528 -2.314 5.139 1.00 93.50 93 LEU A CA 1
ATOM 743 C C . LEU A 1 93 ? -5.874 -0.940 4.934 1.00 93.50 93 LEU A C 1
ATOM 745 O O . LEU A 1 93 ? -4.966 -0.577 5.680 1.00 93.50 93 LEU A O 1
ATOM 749 N N . LEU A 1 94 ? -6.337 -0.168 3.948 1.00 93.88 94 LEU A N 1
ATOM 750 C CA . LEU A 1 94 ? -5.843 1.192 3.705 1.00 93.88 94 LEU A CA 1
ATOM 751 C C . LEU A 1 94 ? -6.267 2.164 4.817 1.00 93.88 94 LEU A C 1
ATOM 753 O O . LEU A 1 94 ? -5.484 3.025 5.217 1.00 93.88 94 LEU A O 1
ATOM 757 N N . VAL A 1 95 ? -7.487 2.020 5.344 1.00 95.00 95 VAL A N 1
ATOM 758 C CA . VAL A 1 95 ? -7.953 2.787 6.510 1.00 95.00 95 VAL A CA 1
ATOM 759 C C . VAL A 1 95 ? -7.099 2.459 7.731 1.00 95.00 95 VAL A C 1
ATOM 761 O O . VAL A 1 95 ? -6.689 3.376 8.442 1.00 95.00 95 VAL A O 1
ATOM 764 N N . LEU A 1 96 ? -6.782 1.181 7.951 1.00 91.19 96 LEU A N 1
ATOM 765 C CA . LEU A 1 96 ? -5.919 0.747 9.044 1.00 91.19 96 LEU A CA 1
ATOM 766 C C . LEU A 1 96 ? -4.497 1.304 8.905 1.00 91.19 96 LEU A C 1
ATOM 768 O O . LEU A 1 96 ? -3.973 1.833 9.882 1.00 91.19 96 LEU A O 1
ATOM 772 N N . GLU A 1 97 ? -3.892 1.249 7.710 1.00 90.69 97 GLU A N 1
ATOM 773 C CA . GLU A 1 97 ? -2.598 1.900 7.438 1.00 90.69 97 GLU A CA 1
ATOM 774 C C . GLU A 1 97 ? -2.654 3.371 7.866 1.00 90.69 97 GLU A C 1
ATOM 776 O O . GLU A 1 97 ? -1.853 3.815 8.691 1.00 90.69 97 GLU A O 1
ATOM 781 N N . GLN A 1 98 ? -3.638 4.119 7.360 1.00 92.88 98 GLN A N 1
ATOM 782 C CA . GLN A 1 98 ? -3.778 5.537 7.671 1.00 92.88 98 GLN A CA 1
ATOM 783 C C . GLN A 1 98 ? -3.979 5.774 9.171 1.00 92.88 98 GLN A C 1
ATOM 785 O O . GLN A 1 98 ? -3.351 6.672 9.733 1.00 92.88 98 GLN A O 1
ATOM 790 N N . PHE A 1 99 ? -4.813 4.969 9.830 1.00 91.12 99 PHE A N 1
ATOM 791 C CA . PHE A 1 99 ? -5.065 5.061 11.265 1.00 91.12 99 PHE A CA 1
ATOM 792 C C . PHE A 1 99 ? -3.772 4.912 12.074 1.00 91.12 99 PHE A C 1
ATOM 794 O O . PHE A 1 99 ? -3.477 5.755 12.921 1.00 91.12 99 PHE A O 1
ATOM 801 N N . LEU A 1 100 ? -2.952 3.908 11.757 1.00 87.00 100 LEU A N 1
ATOM 802 C CA . LEU A 1 100 ? -1.673 3.685 12.434 1.00 87.00 100 LEU A CA 1
ATOM 803 C C . LEU A 1 100 ? -0.697 4.858 12.239 1.00 87.00 100 LEU A C 1
ATOM 805 O O . LEU A 1 100 ? 0.020 5.224 13.174 1.00 87.00 100 LEU A O 1
ATOM 809 N N . THR A 1 101 ? -0.702 5.504 11.066 1.00 86.81 101 THR A N 1
ATOM 810 C CA . THR A 1 101 ? 0.169 6.671 10.810 1.00 86.81 101 THR A CA 1
ATOM 811 C C . THR A 1 101 ? -0.219 7.921 11.600 1.00 86.81 101 THR A C 1
ATOM 813 O O . THR A 1 101 ? 0.644 8.761 11.854 1.00 86.81 101 THR A O 1
ATOM 816 N N . ILE A 1 102 ? -1.489 8.054 12.001 1.00 91.69 102 ILE A N 1
ATOM 817 C CA . ILE A 1 102 ? -1.989 9.225 12.741 1.00 91.69 102 ILE A CA 1
ATOM 818 C C . ILE A 1 102 ? -2.082 8.990 14.250 1.00 91.69 102 ILE A C 1
ATOM 820 O O . ILE A 1 102 ? -2.409 9.923 14.986 1.00 91.69 102 ILE A O 1
ATOM 824 N N . LEU A 1 103 ? -1.821 7.766 14.723 1.00 89.44 103 LEU A N 1
ATOM 825 C CA . LEU A 1 103 ? -1.833 7.471 16.150 1.00 89.44 103 LEU A CA 1
ATOM 826 C C . LEU A 1 103 ? -0.788 8.328 16.890 1.00 89.44 103 LEU A C 1
ATOM 828 O O . LEU A 1 103 ? 0.365 8.404 16.458 1.00 89.44 103 LEU A O 1
ATOM 832 N N . PRO A 1 104 ? -1.154 8.935 18.034 1.00 89.75 104 PRO A N 1
ATOM 833 C CA . PRO A 1 104 ? -0.197 9.533 18.955 1.00 89.75 104 PRO A CA 1
ATOM 834 C C . PRO A 1 104 ? 0.900 8.535 19.338 1.00 89.75 104 PRO A C 1
ATOM 836 O O . PRO A 1 104 ? 0.645 7.334 19.462 1.00 89.75 104 PRO A O 1
ATOM 839 N N . LYS A 1 105 ? 2.118 9.028 19.581 1.00 81.56 105 LYS A N 1
ATOM 840 C CA . LYS A 1 105 ? 3.277 8.183 19.925 1.00 81.56 105 LYS A CA 1
ATOM 841 C C . LYS A 1 105 ? 3.030 7.345 21.176 1.00 81.56 105 LYS A C 1
ATOM 843 O O . LYS A 1 105 ? 3.494 6.212 21.265 1.00 81.56 105 LYS A O 1
ATOM 848 N N . GLU A 1 106 ? 2.268 7.894 22.116 1.00 83.50 106 GLU A N 1
ATOM 849 C CA . GLU A 1 106 ? 1.881 7.237 23.360 1.00 83.50 106 GLU A CA 1
ATOM 850 C C . GLU A 1 106 ? 1.036 5.992 23.103 1.00 83.50 106 GLU A C 1
ATOM 852 O O . GLU A 1 106 ? 1.084 5.082 23.918 1.00 83.50 106 GLU A O 1
ATOM 857 N N . LEU A 1 107 ? 0.288 5.945 21.994 1.00 80.25 107 LEU A N 1
ATOM 858 C CA . LEU A 1 107 ? -0.539 4.808 21.585 1.00 80.25 107 LEU A CA 1
ATOM 859 C C . LEU A 1 107 ? 0.195 3.867 20.622 1.00 80.25 107 LEU A C 1
ATOM 861 O O . LEU A 1 107 ? -0.030 2.663 20.678 1.00 80.25 107 LEU A O 1
ATOM 865 N N . GLN A 1 108 ? 1.117 4.383 19.802 1.00 72.62 108 GLN A N 1
ATOM 866 C CA . GLN A 1 108 ? 1.950 3.559 18.912 1.00 72.62 108 GLN A CA 1
ATOM 867 C C . GLN A 1 108 ? 2.834 2.558 19.666 1.00 72.62 108 GLN A C 1
ATOM 869 O O . GLN A 1 108 ? 3.150 1.513 19.120 1.00 72.62 108 GLN A O 1
ATOM 874 N N . ALA A 1 109 ? 3.220 2.848 20.913 1.00 72.88 109 ALA A N 1
ATOM 875 C CA . ALA A 1 109 ? 4.027 1.934 21.725 1.00 72.88 109 ALA A CA 1
ATOM 876 C C . ALA A 1 109 ? 3.265 0.686 22.228 1.00 72.88 109 ALA A C 1
ATOM 878 O O . ALA A 1 109 ? 3.892 -0.218 22.776 1.00 72.88 109 ALA A O 1
ATOM 879 N N . TRP A 1 110 ? 1.934 0.651 22.088 1.00 70.12 110 TRP A N 1
ATOM 880 C CA . TRP A 1 110 ? 1.072 -0.445 22.562 1.00 70.12 110 TRP A CA 1
ATOM 881 C C . TRP A 1 110 ? 0.536 -1.340 21.446 1.00 70.12 110 TRP A C 1
ATOM 883 O O . TRP A 1 110 ? -0.127 -2.336 21.741 1.00 70.12 110 TRP A O 1
ATOM 893 N N . VAL A 1 111 ? 0.773 -0.952 20.195 1.00 62.16 111 VAL A N 1
ATOM 894 C CA . VAL A 1 111 ? 0.468 -1.741 18.997 1.00 62.16 111 VAL A CA 1
ATOM 895 C C . VAL A 1 111 ? 1.697 -2.568 18.650 1.00 62.16 111 VAL A C 1
ATOM 897 O O . VAL A 1 111 ? 1.519 -3.782 18.410 1.00 62.16 111 VAL A O 1
#

InterPro domains:
  IPR003309 SCAN domain [PF02023] (48-111)
  IPR003309 SCAN domain [PS50804] (52-111)
  IPR003309 SCAN domain [SM00431] (47-111)
  IPR003309 SCAN domain [cd07936] (52-111)
  IPR038269 SCAN domain superfamily [G3DSA:1.10.4020.10] (46-111)
  IPR050916 SCAN domain and C2H2-type zinc finger [PTHR45935] (42-111)